Protein AF-A0A8S3UB29-F1 (afdb_monomer)

Structure (mmCIF, N/CA/C/O backbone):
data_AF-A0A8S3UB29-F1
#
_entry.id   AF-A0A8S3UB29-F1
#
loop_
_atom_site.group_PDB
_atom_site.id
_atom_site.type_symbol
_atom_site.label_atom_id
_atom_site.label_alt_id
_atom_site.label_comp_id
_atom_site.label_asym_id
_atom_site.label_entity_id
_atom_site.label_seq_id
_atom_site.pdbx_PDB_ins_code
_atom_site.Cartn_x
_atom_site.Cartn_y
_atom_site.Cartn_z
_atom_site.occupancy
_atom_site.B_iso_or_equiv
_atom_site.auth_seq_id
_atom_site.auth_comp_id
_atom_site.auth_asym_id
_atom_site.auth_atom_id
_atom_site.pdbx_PDB_model_num
ATOM 1 N N . MET A 1 1 ? -8.892 -34.074 -2.338 1.00 40.34 1 MET A N 1
ATOM 2 C CA . MET A 1 1 ? -7.436 -33.812 -2.359 1.00 40.34 1 MET A CA 1
ATOM 3 C C . MET A 1 1 ? -7.081 -33.307 -3.750 1.00 40.34 1 MET A C 1
ATOM 5 O O . MET A 1 1 ? -7.330 -34.033 -4.700 1.00 40.34 1 MET A O 1
ATOM 9 N N . CYS A 1 2 ? -6.589 -32.075 -3.897 1.00 44.00 2 CYS A N 1
ATOM 10 C CA . CYS A 1 2 ? -6.151 -31.553 -5.197 1.00 44.00 2 CYS A CA 1
ATOM 11 C C . CYS A 1 2 ? -4.638 -31.757 -5.325 1.00 44.00 2 CYS A C 1
ATOM 13 O O . CYS A 1 2 ? -3.865 -31.012 -4.729 1.00 44.00 2 CYS A O 1
ATOM 15 N N . TYR A 1 3 ? -4.221 -32.780 -6.072 1.00 46.31 3 TYR A N 1
ATOM 16 C CA . TYR A 1 3 ? -2.821 -33.000 -6.433 1.00 46.31 3 TYR A CA 1
ATOM 17 C C . TYR A 1 3 ? -2.511 -32.205 -7.703 1.00 46.31 3 TYR A C 1
ATOM 19 O O . TYR A 1 3 ? -2.798 -32.642 -8.814 1.00 46.31 3 TYR A O 1
ATOM 27 N N . GLY A 1 4 ? -1.970 -30.999 -7.534 1.00 56.59 4 GLY A N 1
ATOM 28 C CA . GLY A 1 4 ? -1.446 -30.210 -8.645 1.00 56.59 4 GLY A CA 1
ATOM 29 C C . GLY A 1 4 ? -0.034 -30.671 -8.988 1.00 56.59 4 GLY A C 1
ATOM 30 O O . GLY A 1 4 ? 0.908 -30.350 -8.267 1.00 56.59 4 GLY A O 1
ATOM 31 N N . PHE A 1 5 ? 0.124 -31.416 -10.080 1.00 54.56 5 PHE A N 1
ATOM 32 C CA . PHE A 1 5 ? 1.438 -31.697 -10.650 1.00 54.56 5 PHE A CA 1
ATOM 33 C C . PHE A 1 5 ? 1.965 -30.428 -11.326 1.00 54.56 5 PHE A C 1
ATOM 35 O O . PHE A 1 5 ? 1.414 -29.972 -12.326 1.00 54.56 5 PHE A O 1
ATOM 42 N N . ILE A 1 6 ? 3.030 -29.841 -10.778 1.00 56.56 6 ILE A N 1
ATOM 43 C CA . ILE A 1 6 ? 3.762 -28.753 -11.433 1.00 56.56 6 ILE A CA 1
ATOM 44 C C . ILE A 1 6 ? 4.696 -29.396 -12.462 1.00 56.56 6 ILE A C 1
ATOM 46 O O . ILE A 1 6 ? 5.837 -29.735 -12.159 1.00 56.56 6 ILE A O 1
ATOM 50 N N . THR A 1 7 ? 4.214 -29.601 -13.685 1.00 53.09 7 THR A N 1
ATOM 51 C CA . THR A 1 7 ? 5.073 -29.950 -14.824 1.00 53.09 7 THR A CA 1
ATOM 52 C C . THR A 1 7 ? 5.854 -28.712 -15.255 1.00 53.09 7 THR A C 1
ATOM 54 O O . THR A 1 7 ? 5.364 -27.883 -16.020 1.00 53.09 7 THR A O 1
ATOM 57 N N . TYR A 1 8 ? 7.071 -28.566 -14.732 1.00 53.78 8 TYR A N 1
ATOM 58 C CA . TYR A 1 8 ? 8.034 -27.569 -15.189 1.00 53.78 8 TYR A CA 1
ATOM 59 C C . TYR A 1 8 ? 8.729 -28.097 -16.450 1.00 53.78 8 TYR A C 1
ATOM 61 O O . TYR A 1 8 ? 9.576 -28.982 -16.365 1.00 53.78 8 TYR A O 1
ATOM 69 N N . TYR A 1 9 ? 8.361 -27.579 -17.624 1.00 57.22 9 TYR A N 1
ATOM 70 C CA . TYR A 1 9 ? 9.152 -27.748 -18.845 1.00 57.22 9 TYR A CA 1
ATOM 71 C C . TYR A 1 9 ? 10.290 -26.716 -18.821 1.00 57.22 9 TYR A C 1
ATOM 73 O O . TYR A 1 9 ? 10.005 -25.520 -18.933 1.00 57.22 9 TYR A O 1
ATOM 81 N N . PRO A 1 10 ? 11.571 -27.111 -18.689 1.00 50.31 10 PRO A N 1
ATOM 82 C CA . PRO A 1 10 ? 12.663 -26.164 -18.810 1.00 50.31 10 PRO A CA 1
ATOM 83 C C . PRO A 1 10 ? 12.868 -25.887 -20.301 1.00 50.31 10 PRO A C 1
ATOM 85 O O . PRO A 1 10 ? 13.611 -26.589 -20.984 1.00 50.31 10 PRO A O 1
ATOM 88 N N . ALA A 1 11 ? 12.189 -24.873 -20.836 1.00 51.19 11 ALA A N 1
ATOM 89 C CA . ALA A 1 11 ? 12.585 -24.319 -22.123 1.00 51.19 11 ALA A CA 1
ATOM 90 C C . ALA A 1 11 ? 13.989 -23.722 -21.942 1.00 51.19 11 ALA A C 1
ATOM 92 O O . ALA A 1 11 ? 14.191 -22.809 -21.140 1.00 51.19 11 ALA A O 1
ATOM 93 N N . GLN A 1 12 ? 14.960 -24.307 -22.639 1.00 49.69 12 GLN A N 1
ATOM 94 C CA . GLN A 1 12 ? 16.407 -24.131 -22.506 1.00 49.69 12 GLN A CA 1
ATOM 95 C C . GLN A 1 12 ? 16.922 -22.731 -22.913 1.00 49.69 12 GLN A C 1
ATOM 97 O O . GLN A 1 12 ? 17.867 -22.631 -23.680 1.00 49.69 12 GLN A O 1
ATOM 102 N N . ASN A 1 13 ? 16.310 -21.640 -22.435 1.00 51.22 13 ASN A N 1
ATOM 103 C CA . ASN A 1 13 ? 16.739 -20.259 -22.707 1.00 51.22 13 ASN A CA 1
ATOM 104 C C . ASN A 1 13 ? 16.247 -19.232 -21.662 1.00 51.22 13 ASN A C 1
ATOM 106 O O . ASN A 1 13 ? 16.065 -18.054 -21.966 1.00 51.22 13 ASN A O 1
ATOM 110 N N . ILE A 1 14 ? 16.015 -19.640 -20.410 1.00 52.62 14 ILE A N 1
ATOM 111 C CA . ILE A 1 14 ? 15.678 -18.687 -19.340 1.00 52.62 14 ILE A CA 1
ATOM 112 C C . ILE A 1 14 ? 16.976 -18.231 -18.662 1.00 52.62 14 ILE A C 1
ATOM 114 O O . ILE A 1 14 ? 17.535 -18.932 -17.827 1.00 52.62 14 ILE A O 1
ATOM 118 N N . ALA A 1 15 ? 17.441 -17.026 -18.997 1.00 55.50 15 ALA A N 1
ATOM 119 C CA . ALA A 1 15 ? 18.659 -16.419 -18.444 1.00 55.50 15 ALA A CA 1
ATOM 120 C C . ALA A 1 15 ? 18.576 -16.050 -16.944 1.00 55.50 15 ALA A C 1
ATOM 122 O O . ALA A 1 15 ? 19.527 -15.502 -16.388 1.00 55.50 15 ALA A O 1
ATOM 123 N N . LEU A 1 16 ? 17.439 -16.289 -16.279 1.00 56.50 16 LEU A N 1
ATOM 124 C CA . LEU A 1 16 ? 17.184 -15.838 -14.912 1.00 56.50 16 LEU A CA 1
ATOM 125 C C . LEU A 1 16 ? 16.562 -16.958 -14.068 1.00 56.50 16 LEU A C 1
ATOM 127 O O . LEU A 1 16 ? 15.450 -17.398 -14.355 1.00 56.50 16 LEU A O 1
ATOM 131 N N . PRO A 1 17 ? 17.233 -17.399 -12.995 1.00 56.69 17 PRO A N 1
ATOM 132 C CA . PRO A 1 17 ? 16.897 -18.67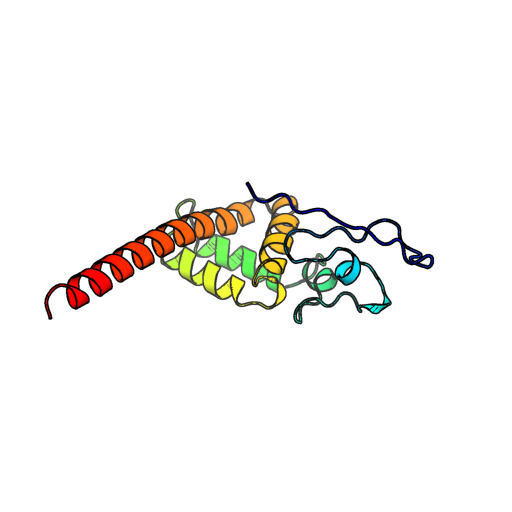1 -12.372 1.00 56.69 17 PRO A CA 1
ATOM 133 C C . PRO A 1 17 ? 15.602 -18.673 -11.533 1.00 56.69 17 PRO A C 1
ATOM 135 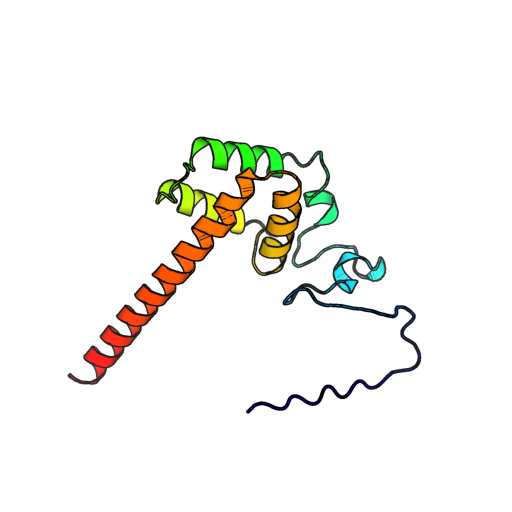O O . PRO A 1 17 ? 15.097 -19.752 -11.244 1.00 56.69 17 PRO A O 1
ATOM 138 N N . TYR A 1 18 ? 15.001 -17.525 -11.165 1.00 58.19 18 TYR A N 1
ATOM 139 C CA . TYR A 1 18 ? 13.823 -17.527 -10.270 1.00 58.19 18 TYR A CA 1
ATOM 140 C C . TYR A 1 18 ? 12.846 -16.347 -10.490 1.00 58.19 18 TYR A C 1
ATOM 142 O O . TYR A 1 18 ? 12.953 -15.298 -9.843 1.00 58.19 18 TYR A O 1
ATOM 150 N N . CYS A 1 19 ? 11.825 -16.530 -11.336 1.00 69.19 19 CYS A N 1
ATOM 151 C CA . CYS A 1 19 ? 10.616 -15.694 -11.319 1.00 69.19 19 CYS A CA 1
ATOM 152 C C . CYS A 1 19 ? 9.659 -16.177 -10.225 1.00 69.19 19 CYS A C 1
ATOM 154 O O . CYS A 1 19 ? 8.680 -16.862 -10.499 1.00 69.19 19 CYS A O 1
ATOM 156 N N . THR A 1 20 ? 9.944 -15.838 -8.968 1.00 73.75 20 THR A N 1
ATOM 157 C CA . THR A 1 20 ? 9.012 -16.136 -7.874 1.00 73.75 20 THR A CA 1
ATOM 158 C C . THR A 1 20 ? 7.844 -15.153 -7.863 1.00 73.75 20 THR A C 1
ATOM 160 O O . THR A 1 20 ? 7.978 -13.987 -8.250 1.00 73.75 20 THR A O 1
ATOM 163 N N . THR A 1 21 ? 6.685 -15.608 -7.404 1.00 75.00 21 THR A N 1
ATOM 164 C CA . THR A 1 21 ? 5.480 -14.790 -7.255 1.00 75.00 21 THR A CA 1
ATOM 165 C C . THR A 1 21 ? 5.212 -14.531 -5.775 1.00 75.00 21 THR A C 1
ATOM 167 O O . THR A 1 21 ? 5.412 -15.396 -4.923 1.00 75.00 21 THR A O 1
ATOM 170 N N . TRP A 1 22 ? 4.807 -13.306 -5.443 1.00 73.81 22 TRP A N 1
ATOM 171 C CA . TRP A 1 22 ? 4.207 -12.997 -4.149 1.00 73.81 22 TRP A CA 1
ATOM 172 C C . TRP A 1 22 ? 2.725 -12.757 -4.399 1.00 73.81 22 TRP A C 1
ATOM 174 O O . TRP A 1 22 ? 2.364 -11.734 -4.978 1.00 73.81 22 TRP A O 1
ATOM 184 N N . LYS A 1 23 ? 1.883 -13.736 -4.044 1.00 81.62 23 LYS A N 1
ATOM 185 C CA . LYS A 1 23 ? 0.506 -13.824 -4.553 1.00 81.62 23 LYS A CA 1
ATOM 186 C C . LYS A 1 23 ? 0.489 -13.706 -6.088 1.00 81.62 23 LYS A C 1
ATOM 188 O O . LYS A 1 23 ? 1.222 -14.440 -6.743 1.00 81.62 23 LYS A O 1
ATOM 193 N N . THR A 1 24 ? -0.282 -12.781 -6.658 1.00 80.50 24 THR A N 1
ATOM 194 C CA . THR A 1 24 ? -0.308 -12.505 -8.104 1.00 80.50 24 THR A CA 1
ATOM 195 C C . THR A 1 24 ? 0.823 -11.577 -8.579 1.00 80.50 24 THR A C 1
ATOM 197 O O . THR A 1 24 ? 1.031 -11.417 -9.780 1.00 80.50 24 THR A O 1
ATOM 200 N N . VAL A 1 25 ? 1.620 -11.002 -7.667 1.00 78.88 25 VAL A N 1
ATOM 201 C CA . VAL A 1 25 ? 2.701 -10.063 -8.006 1.00 78.88 25 VAL A CA 1
ATOM 202 C C . VAL A 1 25 ? 3.987 -10.811 -8.363 1.00 78.88 25 VAL A C 1
ATOM 204 O O . VAL A 1 25 ? 4.757 -11.259 -7.504 1.00 78.88 25 VAL A O 1
ATOM 207 N N . GLU A 1 26 ? 4.269 -10.904 -9.657 1.00 79.12 26 GLU A N 1
ATOM 208 C CA . GLU A 1 26 ? 5.488 -11.521 -10.181 1.00 79.12 26 GLU A CA 1
ATOM 209 C C . GLU A 1 26 ? 6.744 -10.697 -9.843 1.00 79.12 26 GLU A C 1
ATOM 211 O O . GLU A 1 26 ? 6.818 -9.481 -10.039 1.00 79.12 26 GLU A O 1
ATOM 216 N N . LYS A 1 27 ? 7.799 -11.360 -9.352 1.00 75.06 27 LYS A N 1
ATOM 217 C CA . LYS A 1 27 ? 9.111 -10.728 -9.129 1.00 75.06 27 LYS A CA 1
ATOM 218 C C . LYS A 1 27 ? 9.728 -10.235 -10.438 1.00 75.06 27 LYS A C 1
ATOM 220 O O . LYS A 1 27 ? 10.368 -9.191 -10.456 1.00 75.06 27 LYS A O 1
ATOM 225 N N . CYS A 1 28 ? 9.503 -10.936 -11.539 1.00 75.69 28 CYS A N 1
ATOM 226 C CA . CYS A 1 28 ? 10.091 -10.576 -12.822 1.00 75.69 28 CYS A CA 1
ATOM 227 C C . CYS A 1 28 ? 9.545 -9.252 -13.366 1.00 75.69 28 CYS A C 1
ATOM 229 O O . CYS A 1 28 ? 10.345 -8.375 -13.679 1.00 75.69 28 CYS A O 1
ATOM 231 N N . LYS A 1 29 ? 8.228 -9.019 -13.288 1.00 74.00 29 LYS A N 1
ATOM 232 C CA . LYS A 1 29 ? 7.613 -7.712 -13.593 1.00 74.00 29 LYS A CA 1
ATOM 233 C C . LYS A 1 29 ? 8.166 -6.558 -12.739 1.00 74.00 29 LYS A C 1
ATOM 235 O O . LYS A 1 29 ? 8.259 -5.429 -13.204 1.00 74.00 29 LYS A O 1
ATOM 240 N N . ARG A 1 30 ? 8.600 -6.832 -11.501 1.00 72.94 30 ARG A N 1
ATOM 241 C CA . ARG A 1 30 ? 9.180 -5.820 -10.592 1.00 72.94 30 ARG A CA 1
ATOM 242 C C . ARG A 1 30 ? 10.618 -5.420 -10.924 1.00 72.94 30 ARG A C 1
ATOM 244 O O . ARG A 1 30 ? 10.991 -4.266 -10.696 1.00 72.94 30 ARG A O 1
ATOM 251 N N . TYR A 1 31 ? 11.443 -6.372 -11.354 1.00 71.56 31 TYR A N 1
ATOM 252 C CA . TYR A 1 31 ? 12.901 -6.205 -11.382 1.00 71.56 31 TYR A CA 1
ATOM 253 C C . TYR A 1 31 ? 13.524 -6.280 -12.772 1.00 71.56 31 TYR A C 1
ATOM 255 O O . TYR A 1 31 ? 14.620 -5.752 -12.945 1.00 71.56 31 TYR A O 1
ATOM 263 N N . MET A 1 32 ? 12.864 -6.902 -13.748 1.00 67.38 32 MET A N 1
ATOM 264 C CA . MET A 1 32 ? 13.418 -7.005 -15.093 1.00 67.38 32 MET A CA 1
ATOM 265 C C . MET A 1 32 ? 13.227 -5.688 -15.868 1.00 67.38 32 MET A C 1
ATOM 267 O O . MET A 1 32 ? 12.106 -5.171 -15.913 1.00 67.38 32 MET A O 1
ATOM 271 N N . PRO A 1 33 ? 14.286 -5.165 -16.516 1.00 65.06 33 PRO A N 1
ATOM 272 C CA . PRO A 1 33 ? 14.229 -3.916 -17.276 1.00 65.06 33 PRO A CA 1
ATOM 273 C C . PRO A 1 33 ? 13.188 -3.936 -18.399 1.00 65.06 33 PRO A C 1
ATOM 275 O O . PRO A 1 33 ? 12.531 -2.924 -18.626 1.00 65.06 33 PRO A O 1
ATOM 278 N N . GLN A 1 34 ? 12.979 -5.089 -19.053 1.00 67.12 34 GLN A N 1
ATOM 279 C CA . GLN A 1 34 ? 12.043 -5.198 -20.179 1.00 67.12 34 GLN A CA 1
ATOM 280 C C . GLN A 1 34 ? 10.569 -4.966 -19.807 1.00 67.12 34 GLN A C 1
ATOM 282 O O . GLN A 1 34 ? 9.767 -4.671 -20.684 1.00 67.12 34 GLN A O 1
ATOM 287 N N . PHE A 1 35 ? 10.204 -5.076 -18.524 1.00 65.88 35 PHE A N 1
ATOM 288 C CA . PHE A 1 35 ? 8.840 -4.811 -18.046 1.00 65.88 35 PHE A CA 1
ATOM 289 C C . PHE A 1 35 ? 8.681 -3.397 -17.467 1.00 65.88 35 PHE A C 1
ATOM 291 O O . PHE A 1 35 ? 7.643 -3.072 -16.897 1.00 65.88 35 PHE A O 1
ATOM 298 N N . GLY A 1 36 ? 9.713 -2.550 -17.570 1.00 65.44 36 GLY A N 1
ATOM 299 C CA . GLY A 1 36 ? 9.650 -1.129 -17.212 1.00 65.44 36 GLY A CA 1
ATOM 300 C C . GLY A 1 36 ? 9.422 -0.828 -15.726 1.00 65.44 36 GLY A C 1
ATOM 301 O O . GLY A 1 36 ? 9.327 0.335 -15.353 1.00 65.44 36 GLY A O 1
ATOM 302 N N . GLY A 1 37 ? 9.331 -1.845 -14.860 1.00 73.00 37 GLY A N 1
ATOM 303 C CA . GLY A 1 37 ? 9.054 -1.671 -13.433 1.00 73.00 37 GLY A CA 1
ATOM 304 C C . GLY A 1 37 ? 7.672 -1.082 -13.124 1.00 73.00 37 GLY A C 1
ATOM 305 O O . GLY A 1 37 ? 7.469 -0.622 -12.001 1.00 73.00 37 GLY A O 1
ATOM 306 N N . ILE A 1 38 ? 6.746 -1.098 -14.088 1.00 80.75 38 ILE A N 1
ATOM 307 C CA . ILE A 1 38 ? 5.357 -0.655 -13.931 1.00 80.75 38 ILE A CA 1
ATOM 308 C C . ILE A 1 38 ? 4.486 -1.890 -13.713 1.00 80.75 38 ILE A C 1
ATOM 310 O O . ILE A 1 38 ? 4.581 -2.862 -14.462 1.00 80.75 38 ILE A O 1
ATOM 314 N N . ILE A 1 39 ? 3.644 -1.866 -12.683 1.00 80.50 39 ILE A N 1
ATOM 315 C CA . ILE A 1 39 ? 2.726 -2.966 -12.363 1.00 80.50 39 ILE A CA 1
ATOM 316 C C . ILE A 1 39 ? 1.346 -2.371 -12.152 1.00 80.50 39 ILE A C 1
ATOM 318 O O . ILE A 1 39 ? 1.186 -1.517 -11.289 1.00 80.50 39 ILE A O 1
ATOM 322 N N . ASP A 1 40 ? 0.371 -2.800 -12.951 1.00 78.06 40 ASP A N 1
ATOM 323 C CA . ASP A 1 40 ? -1.022 -2.337 -12.877 1.00 78.06 40 ASP A CA 1
ATOM 324 C C . ASP A 1 40 ? -1.167 -0.799 -12.876 1.00 78.06 40 ASP A C 1
ATOM 326 O O . ASP A 1 40 ? -2.006 -0.246 -12.171 1.00 78.06 40 ASP A O 1
ATOM 330 N N . GLY A 1 41 ? -0.321 -0.106 -13.652 1.00 81.38 41 GLY A N 1
ATOM 331 C CA . GLY A 1 41 ? -0.253 1.364 -13.730 1.00 81.38 41 GLY A CA 1
ATOM 332 C C . GLY A 1 41 ? 0.715 2.009 -12.732 1.00 81.38 41 GLY A C 1
ATOM 333 O O . GLY A 1 41 ? 1.281 3.060 -13.006 1.00 81.38 41 GLY A O 1
ATOM 334 N N . CYS A 1 42 ? 1.041 1.320 -11.640 1.00 85.50 42 CYS A N 1
ATOM 335 C CA . CYS A 1 42 ? 1.905 1.842 -10.592 1.00 85.50 42 CYS A CA 1
ATOM 336 C C . CYS A 1 42 ? 3.405 1.729 -10.919 1.00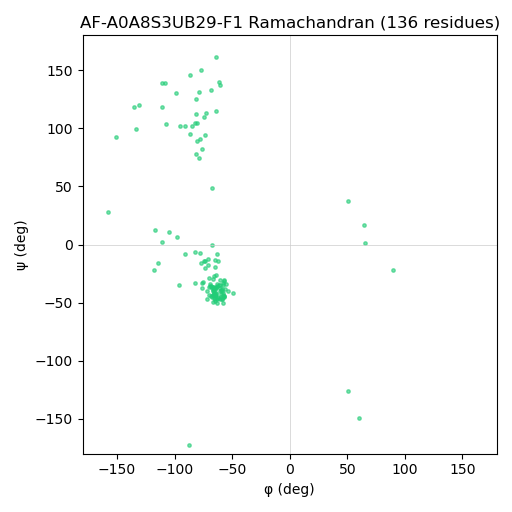 85.50 42 CYS A C 1
ATOM 338 O O . CYS A 1 42 ? 3.955 0.631 -11.079 1.00 85.50 42 CYS A O 1
ATOM 340 N N . LYS A 1 43 ? 4.115 2.863 -10.866 1.00 87.12 43 LYS A N 1
ATOM 341 C CA . LYS A 1 43 ? 5.587 2.925 -10.793 1.00 87.12 43 LYS A CA 1
ATOM 342 C C . LYS A 1 43 ? 6.066 2.646 -9.366 1.00 87.12 43 LYS A C 1
ATOM 344 O O . LYS A 1 43 ? 6.463 3.542 -8.627 1.00 87.12 43 LYS A O 1
ATOM 349 N N . TRP A 1 44 ? 6.017 1.382 -8.949 1.00 83.25 44 TRP A N 1
ATOM 350 C CA . TRP A 1 44 ? 6.165 1.007 -7.534 1.00 83.25 44 TRP A CA 1
ATOM 351 C C .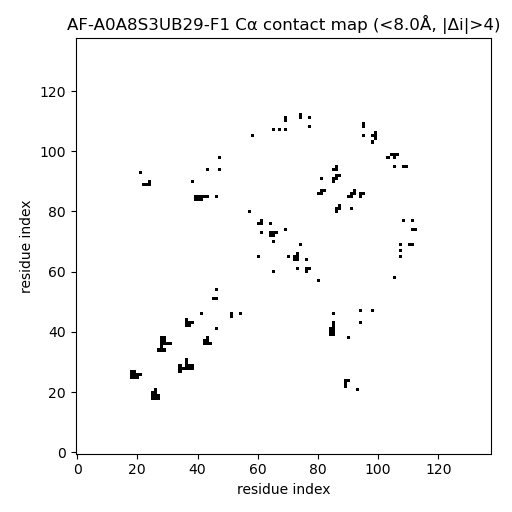 TRP A 1 44 ? 7.510 1.411 -6.897 1.00 83.25 44 TRP A C 1
ATOM 353 O O . TRP A 1 44 ? 7.566 1.683 -5.698 1.00 83.25 44 TRP A O 1
ATOM 363 N N . LYS A 1 45 ? 8.602 1.470 -7.673 1.00 83.50 45 LYS A N 1
ATOM 364 C CA . LYS A 1 45 ? 9.910 1.929 -7.169 1.00 83.50 45 LYS A CA 1
ATOM 365 C C . LYS A 1 45 ? 9.898 3.420 -6.840 1.00 83.50 45 LYS A C 1
ATOM 367 O O . LYS A 1 45 ? 10.374 3.796 -5.773 1.00 83.50 45 LYS A O 1
ATOM 372 N N . ASP A 1 46 ? 9.312 4.227 -7.718 1.00 84.69 46 ASP A N 1
ATOM 373 C CA . ASP A 1 46 ? 9.160 5.672 -7.526 1.00 84.69 46 ASP A CA 1
ATOM 374 C C . ASP A 1 46 ? 8.181 5.945 -6.384 1.00 84.69 46 ASP A C 1
ATOM 376 O O . ASP A 1 46 ? 8.414 6.819 -5.550 1.00 84.69 46 ASP A O 1
ATOM 380 N N . PHE A 1 47 ? 7.134 5.121 -6.277 1.00 84.88 47 PHE A N 1
ATOM 381 C CA . PHE A 1 47 ? 6.201 5.170 -5.162 1.00 84.88 47 PHE A CA 1
ATOM 382 C C . PHE A 1 47 ? 6.897 4.950 -3.815 1.00 84.88 47 PHE A C 1
ATOM 384 O O . PHE A 1 47 ? 6.680 5.728 -2.899 1.00 84.88 47 PHE A O 1
ATOM 391 N N . LEU A 1 48 ? 7.769 3.941 -3.688 1.00 82.44 48 LEU A N 1
ATOM 392 C CA . LEU A 1 48 ? 8.530 3.681 -2.452 1.00 82.44 48 LEU A CA 1
ATOM 393 C C . LEU A 1 48 ? 9.736 4.605 -2.248 1.00 82.44 48 LEU A C 1
ATOM 395 O O . LEU A 1 48 ? 10.387 4.522 -1.198 1.00 82.44 48 LEU A O 1
ATOM 399 N N . SER A 1 49 ? 10.077 5.435 -3.233 1.00 82.12 49 SER A N 1
ATOM 400 C CA . SER A 1 49 ? 11.197 6.358 -3.105 1.00 82.12 49 SER A CA 1
ATOM 401 C C . SER A 1 49 ? 10.932 7.328 -1.948 1.00 82.12 49 SER A C 1
ATOM 403 O O . SER A 1 49 ? 9.805 7.758 -1.704 1.00 82.12 49 SER A O 1
ATOM 405 N N . GLY A 1 50 ? 11.972 7.636 -1.169 1.00 63.22 50 GLY A N 1
ATOM 406 C CA . GLY A 1 50 ? 11.833 8.371 0.093 1.00 63.22 50 GLY A CA 1
ATOM 407 C C . GLY A 1 50 ? 11.293 9.800 -0.025 1.00 63.22 50 GLY A C 1
ATOM 408 O O . GLY A 1 50 ? 11.013 10.387 1.012 1.00 63.22 50 GLY A O 1
ATOM 409 N N . GLY A 1 51 ? 11.148 10.331 -1.244 1.00 67.56 51 GLY A N 1
ATOM 410 C CA . GLY A 1 51 ? 10.631 11.671 -1.529 1.00 67.56 51 GLY A CA 1
ATOM 411 C C . GLY A 1 51 ? 9.198 11.699 -2.063 1.00 67.56 51 GLY A C 1
ATOM 412 O O . GLY A 1 51 ? 8.773 12.737 -2.553 1.00 67.56 51 GLY A O 1
ATOM 413 N N . ASN A 1 52 ? 8.458 10.587 -2.023 1.00 80.38 52 ASN A N 1
ATOM 414 C CA . ASN A 1 52 ? 7.081 10.596 -2.502 1.00 80.38 52 ASN A CA 1
ATOM 415 C C . ASN A 1 52 ? 6.147 11.314 -1.507 1.00 80.38 52 ASN A C 1
ATOM 417 O O . ASN A 1 52 ? 5.843 10.790 -0.431 1.00 80.38 52 ASN A O 1
ATOM 421 N N . GLU A 1 53 ? 5.667 12.496 -1.899 1.00 84.38 53 GLU A N 1
ATOM 422 C CA . GLU A 1 53 ? 4.745 13.334 -1.119 1.00 84.38 53 GLU A CA 1
ATOM 423 C C . GLU A 1 53 ? 3.445 12.604 -0.752 1.00 84.38 53 GLU A C 1
ATOM 425 O O . GLU A 1 53 ? 2.910 12.810 0.338 1.00 84.38 53 GLU A O 1
ATOM 430 N N . TYR A 1 54 ? 2.979 11.677 -1.597 1.00 84.81 54 TYR A N 1
ATOM 431 C CA . TYR A 1 54 ? 1.772 10.890 -1.343 1.00 84.81 54 TYR A CA 1
ATOM 432 C C . TYR A 1 54 ? 1.911 9.988 -0.113 1.00 84.81 54 TYR A C 1
ATOM 434 O O . TYR A 1 54 ? 0.960 9.835 0.651 1.00 84.81 54 TYR A O 1
ATOM 442 N N . ILE A 1 55 ? 3.099 9.414 0.124 1.00 83.38 55 ILE A N 1
ATOM 443 C CA . ILE A 1 55 ? 3.343 8.636 1.347 1.00 83.38 55 ILE A CA 1
ATOM 444 C C . ILE A 1 55 ? 3.260 9.558 2.562 1.00 83.38 55 ILE A C 1
ATOM 446 O O . ILE A 1 55 ? 2.628 9.195 3.548 1.00 83.38 55 ILE A O 1
ATOM 450 N N . GLY A 1 56 ? 3.854 10.752 2.495 1.00 83.50 56 GLY A N 1
ATOM 451 C CA . GLY A 1 56 ? 3.763 11.736 3.575 1.00 83.50 56 GLY A CA 1
ATOM 452 C C . GLY A 1 56 ? 2.313 12.109 3.892 1.00 83.50 56 GLY A C 1
ATOM 453 O O . GLY A 1 56 ? 1.891 12.002 5.042 1.00 83.50 56 GLY A O 1
ATOM 454 N N . PHE A 1 57 ? 1.536 12.455 2.864 1.00 85.62 57 PHE A N 1
ATOM 455 C CA . PHE A 1 57 ? 0.116 12.785 2.990 1.00 85.62 57 PHE A CA 1
ATOM 456 C C . PHE A 1 57 ? -0.700 11.636 3.594 1.00 85.62 57 PHE A C 1
ATOM 458 O O . PHE A 1 57 ? -1.449 11.837 4.545 1.00 85.62 57 PHE A O 1
ATOM 465 N N . MET A 1 58 ? -0.495 10.412 3.106 1.00 85.75 58 MET A N 1
ATOM 466 C CA . MET A 1 58 ? -1.145 9.213 3.635 1.00 85.75 58 MET A CA 1
ATOM 467 C C . MET A 1 58 ? -0.866 9.013 5.125 1.00 85.75 58 MET A C 1
ATOM 469 O O . MET A 1 58 ? -1.778 8.701 5.883 1.00 85.75 58 MET A O 1
ATOM 473 N N . MET A 1 59 ? 0.385 9.190 5.555 1.00 83.25 59 MET A N 1
ATOM 474 C CA . MET A 1 59 ? 0.752 9.037 6.964 1.00 83.25 59 MET A CA 1
ATOM 475 C C . MET A 1 59 ? 0.080 10.085 7.847 1.00 83.25 59 MET A C 1
ATOM 477 O O . MET A 1 59 ? -0.341 9.760 8.955 1.00 83.25 59 MET A O 1
ATOM 481 N N . ILE A 1 60 ? -0.034 11.318 7.354 1.00 85.06 60 ILE A N 1
ATOM 482 C CA . ILE A 1 60 ? -0.716 12.410 8.049 1.00 85.06 60 ILE A CA 1
ATOM 483 C C . ILE A 1 60 ? -2.217 12.116 8.160 1.00 85.06 60 ILE A C 1
ATOM 485 O O . ILE A 1 60 ? -2.757 12.168 9.259 1.00 85.06 60 ILE A O 1
ATOM 489 N N . GLU A 1 61 ? -2.874 11.743 7.061 1.00 85.00 61 GLU A N 1
ATOM 490 C CA . GLU A 1 61 ? -4.302 11.386 7.042 1.00 85.00 61 GLU A CA 1
ATOM 491 C C . GLU A 1 61 ? -4.620 10.242 8.008 1.00 85.00 61 GLU A C 1
ATOM 493 O O . GLU A 1 61 ? -5.580 10.315 8.774 1.00 85.00 61 GLU A O 1
ATOM 498 N N . LEU A 1 62 ? -3.784 9.199 8.020 1.00 83.19 62 LEU A N 1
ATOM 499 C CA . LEU A 1 62 ? -3.939 8.089 8.956 1.00 83.19 62 LEU A CA 1
ATOM 500 C C . LEU A 1 62 ? -3.741 8.551 10.399 1.00 83.19 62 LEU A C 1
ATOM 502 O O . LEU A 1 62 ? -4.542 8.198 11.250 1.00 83.19 62 LEU A O 1
ATOM 506 N N . ALA A 1 63 ? -2.731 9.372 10.684 1.00 82.38 63 ALA A N 1
ATOM 507 C CA . ALA A 1 63 ? -2.503 9.874 12.037 1.00 82.38 63 ALA A CA 1
ATOM 508 C C . ALA A 1 63 ? -3.617 10.814 12.536 1.00 82.38 63 ALA A C 1
ATOM 510 O O . ALA A 1 63 ? -3.853 10.883 13.737 1.00 82.38 63 ALA A O 1
ATOM 511 N N . MET A 1 64 ? -4.290 11.543 11.639 1.00 83.81 64 MET A N 1
ATOM 512 C CA . MET A 1 64 ? -5.377 12.460 12.001 1.00 83.81 64 MET A CA 1
ATOM 513 C C . MET A 1 64 ? -6.725 11.760 12.192 1.00 83.81 64 MET A C 1
ATOM 515 O O . MET A 1 64 ? -7.543 12.224 12.983 1.00 83.81 64 MET A O 1
ATOM 519 N N . HIS A 1 65 ? -6.989 10.692 11.436 1.00 81.50 65 HIS A N 1
ATOM 520 C CA . HIS A 1 65 ? -8.317 10.072 11.372 1.00 81.50 65 HIS A CA 1
ATOM 521 C C . HIS A 1 65 ? -8.387 8.655 11.947 1.00 81.50 65 HIS A C 1
ATOM 523 O O . HIS A 1 65 ? -9.490 8.160 12.192 1.00 81.50 65 HIS A O 1
ATOM 529 N N . CYS A 1 66 ? -7.245 7.997 12.149 1.00 80.50 66 CYS A N 1
ATOM 530 C CA . CYS A 1 66 ? -7.177 6.651 12.696 1.00 80.50 66 CYS A CA 1
ATOM 531 C C . CYS A 1 66 ? -6.573 6.648 14.097 1.00 80.50 66 CYS A C 1
ATOM 533 O O . CYS A 1 66 ? -5.398 6.955 14.285 1.00 80.50 66 CYS A O 1
ATOM 535 N N . ASP A 1 67 ? -7.378 6.199 15.055 1.00 75.50 67 ASP A N 1
ATOM 536 C CA . ASP A 1 67 ? -6.914 5.812 16.381 1.00 75.50 67 ASP A CA 1
ATOM 537 C C . ASP A 1 67 ? -6.474 4.335 16.390 1.00 75.50 67 ASP A C 1
ATOM 539 O O . ASP A 1 67 ? -6.432 3.652 15.365 1.00 75.50 67 ASP A O 1
ATOM 543 N N . THR A 1 68 ? -6.169 3.803 17.575 1.00 71.38 68 THR A N 1
ATOM 544 C CA . THR A 1 68 ? -5.863 2.375 17.782 1.00 71.38 68 THR A CA 1
ATOM 545 C C . THR A 1 68 ? -7.042 1.442 17.494 1.00 71.38 68 THR A C 1
ATOM 547 O O . THR A 1 68 ? -6.846 0.233 17.387 1.00 71.38 68 THR A O 1
ATOM 550 N N . THR A 1 69 ? -8.257 1.983 17.370 1.00 72.06 69 THR A N 1
ATOM 551 C CA . THR A 1 69 ? -9.468 1.243 17.000 1.00 72.06 69 THR A CA 1
ATOM 552 C C . THR A 1 69 ? -9.919 1.660 15.607 1.00 72.06 69 THR A C 1
ATOM 554 O O . THR A 1 69 ? -9.872 2.842 15.256 1.00 72.06 69 THR A O 1
ATOM 557 N N . CYS A 1 70 ? -10.348 0.694 14.790 1.00 78.81 70 CYS A N 1
ATOM 558 C CA . CYS A 1 70 ? -10.744 0.974 13.418 1.00 78.81 70 CYS A CA 1
ATOM 559 C C . CYS A 1 70 ? -12.135 1.625 13.358 1.00 78.81 70 CYS A C 1
ATOM 561 O O . CYS A 1 70 ? -13.151 0.964 13.151 1.00 78.81 70 CYS A O 1
ATOM 563 N N . SER A 1 71 ? -12.189 2.940 13.572 1.00 83.38 71 SER A N 1
ATOM 564 C CA . SER A 1 71 ? -13.427 3.714 13.458 1.00 83.38 71 SER A CA 1
ATOM 565 C C . SER A 1 71 ? -13.971 3.698 12.019 1.00 83.38 71 SER A C 1
ATOM 567 O O . SER A 1 71 ? -13.244 3.427 11.056 1.00 83.38 71 SER A O 1
ATOM 569 N N . SER A 1 72 ? -15.257 4.018 11.845 1.00 83.12 72 SER A N 1
ATOM 570 C CA . SER A 1 72 ? -15.874 4.130 10.513 1.00 83.12 72 SER A CA 1
ATOM 571 C C . SER A 1 72 ? -15.175 5.179 9.638 1.00 83.12 72 SER A C 1
ATOM 573 O O . SER A 1 72 ? -14.944 4.933 8.457 1.00 83.12 72 SER A O 1
ATOM 575 N N . ASN A 1 73 ? -14.756 6.300 10.234 1.00 83.25 73 ASN A N 1
ATOM 576 C CA . ASN A 1 73 ? -14.010 7.361 9.556 1.00 83.25 73 ASN A CA 1
ATOM 577 C C . ASN A 1 73 ? -12.618 6.878 9.110 1.00 83.25 73 ASN A C 1
ATOM 579 O O . ASN A 1 73 ? -12.237 7.035 7.951 1.00 83.25 73 ASN A O 1
ATOM 583 N N . CYS A 1 74 ? -11.889 6.190 9.994 1.00 84.69 74 CYS A N 1
ATOM 584 C CA . CYS A 1 74 ? -10.610 5.580 9.640 1.00 84.69 74 CYS A CA 1
ATOM 585 C C . CYS A 1 74 ? -10.764 4.558 8.505 1.00 84.69 74 CYS A C 1
ATOM 587 O O . CYS A 1 74 ? -10.004 4.579 7.538 1.00 84.69 74 CYS A O 1
ATOM 589 N N . THR A 1 75 ? -11.783 3.698 8.587 1.00 84.38 75 THR A N 1
ATOM 590 C CA . THR A 1 75 ? -12.096 2.705 7.551 1.00 8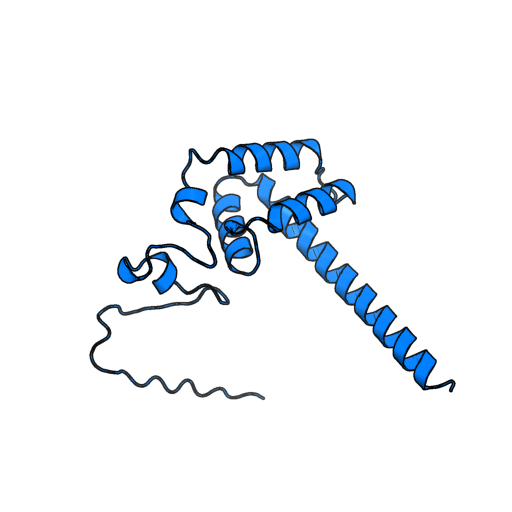4.38 75 THR A CA 1
ATOM 591 C C . THR A 1 75 ? -12.328 3.362 6.194 1.00 84.38 75 THR A C 1
ATOM 593 O O . THR A 1 75 ? -11.792 2.898 5.187 1.00 84.38 75 THR A O 1
ATOM 596 N N . GLU A 1 76 ? -13.101 4.448 6.153 1.00 86.38 76 GLU A N 1
ATOM 597 C CA . GLU A 1 76 ? -13.381 5.178 4.919 1.00 86.38 76 GLU A CA 1
ATOM 598 C C . GLU A 1 76 ? -12.107 5.774 4.314 1.00 86.38 76 GLU A C 1
ATOM 600 O O . GLU A 1 76 ? -11.831 5.577 3.129 1.00 86.38 76 GLU A O 1
ATOM 605 N N . LYS A 1 77 ? -11.273 6.425 5.131 1.00 87.00 77 LYS A N 1
ATOM 606 C CA . LYS A 1 77 ? -9.993 6.989 4.681 1.00 87.00 77 LYS A CA 1
ATOM 607 C C . LYS A 1 77 ? -9.043 5.915 4.171 1.00 87.00 77 LYS A C 1
ATOM 609 O O . LYS A 1 77 ? -8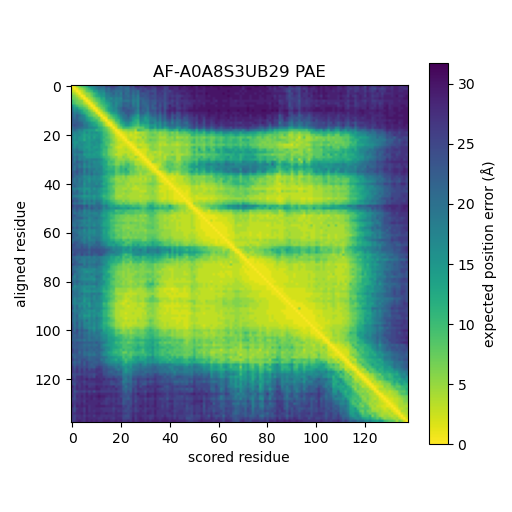.472 6.042 3.090 1.00 87.00 77 LYS A O 1
ATOM 614 N N . VAL A 1 78 ? -8.927 4.817 4.908 1.00 85.38 78 VAL A N 1
ATOM 615 C CA . VAL A 1 78 ? -8.129 3.648 4.535 1.00 85.38 78 VAL A CA 1
ATOM 616 C C . VAL A 1 78 ? -8.629 3.024 3.223 1.00 85.38 78 VAL A C 1
ATOM 618 O O . VAL A 1 78 ? -7.817 2.611 2.390 1.00 85.38 78 VAL A O 1
ATOM 621 N N . ARG A 1 79 ? -9.948 3.003 2.990 1.00 85.44 79 ARG A N 1
ATOM 622 C CA . ARG A 1 79 ? -10.543 2.564 1.721 1.00 85.44 79 ARG A CA 1
ATOM 623 C C . ARG A 1 79 ? -10.159 3.492 0.570 1.00 85.44 79 ARG A C 1
ATOM 625 O O . ARG A 1 79 ? -9.670 2.990 -0.437 1.00 85.44 79 ARG A O 1
ATOM 632 N N . ASN A 1 80 ? -10.293 4.804 0.748 1.00 87.25 80 ASN A N 1
ATOM 633 C CA . ASN A 1 80 ? -9.946 5.797 -0.274 1.00 87.25 80 ASN A CA 1
ATOM 634 C C . ASN A 1 80 ? -8.453 5.721 -0.639 1.00 87.25 80 ASN A C 1
ATOM 636 O O . ASN A 1 80 ? -8.087 5.747 -1.810 1.00 87.25 80 ASN A O 1
ATOM 640 N N . LEU A 1 81 ? -7.575 5.517 0.348 1.00 86.62 81 LEU A N 1
ATOM 641 C CA . LEU A 1 81 ? -6.141 5.325 0.107 1.00 86.62 81 LEU A CA 1
ATOM 642 C C . LEU A 1 81 ? -5.843 4.082 -0.749 1.00 86.62 81 LEU A C 1
ATOM 644 O O . LEU A 1 81 ? -4.918 4.110 -1.561 1.00 86.62 81 LEU A O 1
ATOM 648 N N . ARG A 1 82 ? -6.621 3.000 -0.602 1.00 85.38 82 ARG A N 1
ATOM 649 C CA . ARG A 1 82 ? -6.480 1.774 -1.410 1.00 85.38 82 ARG A CA 1
ATOM 650 C C . ARG A 1 82 ? -6.979 1.900 -2.845 1.00 85.38 82 ARG A C 1
ATOM 652 O O . ARG A 1 82 ? -6.668 1.023 -3.651 1.00 85.38 82 ARG A O 1
ATOM 659 N N . GLU A 1 83 ? -7.733 2.940 -3.178 1.00 87.69 83 GLU A N 1
ATOM 660 C CA . GLU A 1 83 ? -8.142 3.188 -4.564 1.00 87.69 83 GLU A CA 1
ATOM 661 C C . GLU A 1 83 ? -6.963 3.650 -5.428 1.00 87.69 83 GLU A C 1
ATOM 663 O O . GLU A 1 83 ? -6.998 3.504 -6.650 1.00 87.69 83 GLU A O 1
ATOM 668 N N . HIS A 1 84 ? -5.879 4.114 -4.800 1.00 87.75 84 HIS A N 1
ATOM 669 C CA . HIS A 1 84 ? -4.646 4.460 -5.489 1.00 87.75 84 HIS A CA 1
ATOM 670 C C . HIS A 1 84 ? -4.051 3.245 -6.218 1.00 87.75 84 HIS A C 1
ATOM 672 O O . HIS A 1 84 ? -3.940 2.152 -5.658 1.00 87.75 84 HIS A O 1
ATOM 678 N N . GLU A 1 85 ? -3.577 3.450 -7.448 1.00 88.12 85 GLU A N 1
ATOM 679 C CA . GLU A 1 85 ? -3.021 2.409 -8.329 1.00 88.12 85 GLU A CA 1
ATOM 680 C C . GLU A 1 85 ? -1.963 1.522 -7.647 1.00 88.12 85 GLU A C 1
ATOM 682 O O . GLU A 1 85 ? -1.991 0.300 -7.763 1.00 88.12 85 GLU A O 1
ATOM 687 N N . CYS A 1 86 ? -1.076 2.125 -6.854 1.00 87.94 86 CYS A N 1
ATOM 688 C CA . CYS A 1 86 ? -0.041 1.424 -6.091 1.00 87.94 86 CYS A CA 1
ATOM 689 C C . CYS A 1 86 ? -0.520 0.711 -4.817 1.00 87.94 86 CYS A C 1
ATOM 691 O O . CYS A 1 86 ? 0.221 -0.100 -4.266 1.00 87.94 86 CYS A O 1
ATOM 693 N N . LEU A 1 87 ? -1.715 1.026 -4.314 1.00 88.31 87 LEU A N 1
ATOM 694 C CA . LEU A 1 87 ? -2.265 0.481 -3.066 1.00 88.31 87 LEU A CA 1
ATOM 695 C C . LEU A 1 87 ? -3.458 -0.456 -3.283 1.00 88.31 87 LEU A C 1
ATOM 697 O O . LEU A 1 87 ? -4.004 -1.006 -2.322 1.00 88.31 87 LEU A O 1
ATOM 701 N N . ARG A 1 88 ? -3.820 -0.697 -4.541 1.00 87.94 88 ARG A N 1
ATOM 702 C CA . ARG A 1 88 ? -4.910 -1.583 -4.923 1.00 87.94 88 ARG A CA 1
ATOM 703 C C . ARG A 1 88 ? -4.450 -3.039 -5.034 1.00 87.94 88 ARG A C 1
ATOM 705 O O . ARG A 1 88 ? -3.340 -3.337 -5.475 1.00 87.94 88 ARG A O 1
ATOM 712 N N . GLY A 1 89 ? -5.342 -3.962 -4.675 1.00 85.44 89 GLY A N 1
ATOM 713 C CA . GLY A 1 89 ? -5.159 -5.400 -4.895 1.00 85.44 89 GLY A CA 1
ATOM 714 C C . GLY A 1 89 ? -3.930 -5.997 -4.198 1.00 85.44 89 GLY A C 1
ATOM 715 O O . GLY A 1 89 ? -3.510 -5.542 -3.132 1.00 85.44 89 GLY A O 1
ATOM 716 N N . ASP A 1 90 ? -3.355 -7.037 -4.805 1.00 84.38 90 ASP A N 1
ATOM 717 C CA . ASP A 1 90 ? -2.175 -7.717 -4.262 1.00 84.38 90 ASP A CA 1
ATOM 718 C C . ASP A 1 90 ? -0.911 -6.855 -4.351 1.00 84.38 90 ASP A C 1
ATOM 720 O O . ASP A 1 90 ? -0.040 -6.965 -3.490 1.00 84.38 90 ASP A O 1
ATOM 724 N N . LEU A 1 91 ? -0.804 -5.956 -5.337 1.00 85.56 91 LEU A N 1
ATOM 725 C CA . LEU A 1 91 ? 0.286 -4.983 -5.358 1.00 85.56 91 LEU A CA 1
ATOM 726 C C . LEU A 1 91 ? 0.230 -4.106 -4.106 1.00 85.56 91 LEU A C 1
ATOM 728 O O . LEU A 1 91 ? 1.231 -3.983 -3.407 1.00 85.56 91 LEU A O 1
ATOM 732 N N . GLY A 1 92 ? -0.947 -3.593 -3.756 1.00 87.12 92 GLY A N 1
ATOM 733 C CA . GLY A 1 92 ? -1.132 -2.794 -2.553 1.00 87.12 92 GLY A CA 1
ATOM 734 C C . GLY A 1 92 ? -0.742 -3.501 -1.266 1.00 87.12 92 GLY A C 1
ATOM 735 O O . GLY A 1 92 ? -0.034 -2.925 -0.441 1.00 87.12 92 GLY A O 1
ATOM 736 N N . ASP A 1 93 ? -1.109 -4.773 -1.110 1.00 86.44 93 ASP A N 1
ATOM 737 C CA . ASP A 1 93 ? -0.693 -5.544 0.064 1.00 86.44 93 ASP A CA 1
ATOM 738 C C . ASP A 1 93 ? 0.840 -5.704 0.130 1.00 86.44 93 ASP A C 1
ATOM 740 O O . ASP A 1 93 ? 1.426 -5.660 1.217 1.00 86.44 93 ASP A O 1
ATOM 744 N N . PHE A 1 94 ? 1.510 -5.853 -1.020 1.00 85.56 94 PHE A N 1
ATOM 745 C CA . PHE A 1 94 ? 2.972 -5.878 -1.091 1.00 85.56 94 PHE A CA 1
ATOM 746 C C . PHE A 1 94 ? 3.582 -4.524 -0.701 1.00 85.56 94 PHE A C 1
ATOM 748 O O . PHE A 1 94 ? 4.578 -4.478 0.029 1.00 85.56 94 PHE A O 1
ATOM 755 N N . MET A 1 95 ? 2.985 -3.423 -1.156 1.00 87.06 95 MET A N 1
ATOM 756 C CA . MET A 1 95 ? 3.446 -2.067 -0.855 1.00 87.06 95 MET A CA 1
ATOM 757 C C . MET A 1 95 ? 3.263 -1.733 0.623 1.00 87.06 95 MET A C 1
ATOM 759 O O . MET A 1 95 ? 4.215 -1.288 1.257 1.00 87.06 95 MET A O 1
ATOM 763 N N . ILE A 1 96 ? 2.107 -2.052 1.208 1.00 87.06 96 ILE A N 1
ATOM 764 C CA . ILE A 1 96 ? 1.848 -1.927 2.649 1.00 87.06 96 ILE A CA 1
ATOM 765 C C . ILE A 1 96 ? 2.870 -2.751 3.440 1.00 87.06 96 ILE A C 1
ATOM 767 O O . ILE A 1 96 ? 3.467 -2.239 4.382 1.00 87.06 96 ILE A O 1
ATOM 771 N N . PHE A 1 97 ? 3.156 -3.992 3.027 1.00 85.94 97 PHE A N 1
ATOM 772 C CA . PHE A 1 97 ? 4.186 -4.819 3.668 1.00 85.94 97 PHE A CA 1
ATOM 773 C C . PHE A 1 97 ? 5.582 -4.174 3.624 1.00 85.94 97 PHE A C 1
ATOM 775 O O . PHE A 1 97 ? 6.342 -4.251 4.593 1.00 85.94 97 PHE A O 1
ATOM 782 N N . LYS A 1 98 ? 5.942 -3.527 2.509 1.00 85.75 98 LYS A N 1
ATOM 783 C CA . LYS A 1 98 ? 7.212 -2.799 2.377 1.00 85.75 98 LYS A CA 1
ATOM 784 C C . LYS A 1 98 ? 7.243 -1.535 3.227 1.00 85.75 98 LYS A C 1
ATOM 786 O O . LYS A 1 98 ? 8.249 -1.290 3.889 1.00 85.75 98 LYS A O 1
ATOM 791 N N . LEU A 1 99 ? 6.161 -0.768 3.225 1.00 85.50 99 LEU A N 1
ATOM 792 C CA . LEU A 1 99 ? 6.053 0.475 3.972 1.00 85.50 99 LEU A CA 1
ATOM 793 C C . LEU A 1 99 ? 6.005 0.231 5.480 1.00 85.50 99 LEU A C 1
ATOM 795 O O . LEU A 1 99 ? 6.655 0.967 6.208 1.00 85.50 99 LEU A O 1
ATOM 799 N N . GLN A 1 100 ? 5.365 -0.844 5.945 1.00 84.69 100 GLN A N 1
ATOM 800 C CA . GLN A 1 100 ? 5.315 -1.214 7.363 1.00 84.69 100 GLN A CA 1
ATOM 801 C C . GLN A 1 100 ? 6.713 -1.413 7.971 1.00 84.69 100 GLN A C 1
ATOM 803 O O . GLN A 1 100 ? 6.934 -1.098 9.136 1.00 84.69 100 GLN A O 1
ATOM 808 N N . ARG A 1 101 ? 7.686 -1.900 7.185 1.00 80.69 101 ARG A N 1
ATOM 809 C CA . ARG A 1 101 ? 9.082 -2.015 7.645 1.00 80.69 101 ARG A CA 1
ATOM 810 C C . ARG A 1 101 ? 9.746 -0.663 7.902 1.00 80.69 101 ARG A C 1
ATOM 812 O O . ARG A 1 101 ? 10.690 -0.608 8.680 1.00 80.69 101 ARG A O 1
ATOM 819 N N . LYS A 1 102 ? 9.300 0.387 7.212 1.00 77.88 102 LYS A N 1
ATOM 820 C CA . LYS A 1 102 ? 9.841 1.747 7.319 1.00 77.88 102 LYS A CA 1
ATOM 821 C C . LYS A 1 102 ? 9.022 2.612 8.283 1.00 77.88 102 LYS A C 1
ATOM 823 O O . LYS A 1 102 ? 9.592 3.433 8.988 1.00 77.88 102 LYS A O 1
ATOM 828 N N . TYR A 1 103 ? 7.710 2.398 8.325 1.00 78.88 103 TYR A N 1
ATOM 829 C CA . TYR A 1 103 ? 6.748 3.143 9.124 1.00 78.88 103 TYR A CA 1
ATOM 830 C C . TYR A 1 103 ? 5.804 2.163 9.839 1.00 78.88 103 TYR A C 1
ATOM 832 O O . TYR A 1 103 ? 4.855 1.664 9.229 1.00 78.88 103 TYR A O 1
ATOM 840 N N . PRO A 1 104 ? 6.038 1.858 11.125 1.00 73.75 104 PRO A N 1
ATOM 841 C CA . PRO A 1 104 ? 5.257 0.853 11.841 1.00 73.75 104 PRO A CA 1
ATOM 842 C C . PRO A 1 104 ? 3.777 1.230 12.004 1.00 73.75 104 PRO A C 1
ATOM 844 O O . PRO A 1 104 ? 2.942 0.333 12.030 1.00 73.75 104 PRO A O 1
ATOM 847 N N . SER A 1 105 ? 3.430 2.523 12.015 1.00 69.81 105 SER A N 1
ATOM 848 C CA . SER A 1 105 ? 2.044 3.017 12.110 1.00 69.81 105 SER A CA 1
ATOM 849 C C . SER A 1 105 ? 1.141 2.612 10.936 1.00 69.81 105 SER A C 1
ATOM 851 O O . SER A 1 105 ? -0.079 2.657 11.052 1.00 69.81 105 SER A O 1
ATOM 853 N N . ILE A 1 106 ? 1.713 2.121 9.833 1.00 77.25 106 ILE A N 1
ATOM 854 C CA . ILE A 1 106 ? 0.964 1.558 8.698 1.00 77.25 106 ILE A CA 1
ATOM 855 C C . ILE A 1 106 ? 0.326 0.198 9.035 1.00 77.25 106 ILE A C 1
ATOM 857 O O . ILE A 1 106 ? -0.544 -0.269 8.297 1.00 77.25 106 ILE A O 1
ATOM 861 N N . SER A 1 107 ? 0.696 -0.444 10.153 1.00 75.88 107 SER A N 1
ATOM 862 C CA . SER A 1 107 ? 0.053 -1.692 10.594 1.00 75.88 107 SER A CA 1
ATOM 863 C C . SER A 1 107 ? -1.463 -1.547 10.744 1.00 75.88 107 SER A C 1
ATOM 865 O O . SER A 1 107 ? -2.190 -2.466 10.370 1.00 75.88 107 SER A O 1
ATOM 867 N N . LEU A 1 108 ? -1.933 -0.363 11.153 1.00 72.12 108 LEU A N 1
ATOM 868 C CA . LEU A 1 108 ? -3.353 -0.034 11.289 1.00 72.12 108 LEU A CA 1
ATOM 869 C C . LEU A 1 108 ? -4.130 -0.256 9.987 1.00 72.12 108 LEU A C 1
ATOM 871 O O . LEU A 1 108 ? -5.222 -0.811 10.021 1.00 72.12 108 LEU A O 1
ATOM 875 N N . ILE A 1 109 ? -3.543 0.061 8.824 1.00 73.94 109 ILE A N 1
ATOM 876 C CA . ILE A 1 109 ? -4.173 -0.178 7.512 1.00 73.94 109 ILE A CA 1
ATOM 877 C C . ILE A 1 109 ? -4.494 -1.665 7.331 1.00 73.94 109 ILE A C 1
ATOM 879 O O . ILE A 1 109 ? -5.545 -2.035 6.808 1.00 73.94 109 ILE A O 1
ATOM 883 N N . LYS A 1 110 ? -3.569 -2.537 7.738 1.00 74.81 110 LYS A N 1
ATOM 884 C CA . LYS A 1 110 ? -3.707 -3.985 7.578 1.00 74.81 110 LYS A CA 1
ATOM 885 C C . LYS A 1 110 ? -4.749 -4.555 8.536 1.00 74.81 110 LYS A C 1
ATOM 887 O O . LYS A 1 110 ? -5.520 -5.427 8.131 1.00 74.81 110 LYS A O 1
ATOM 892 N N . ASP A 1 111 ? -4.762 -4.062 9.767 1.00 74.56 111 ASP A N 1
ATOM 893 C CA . ASP A 1 111 ? -5.650 -4.542 10.823 1.00 74.56 111 ASP A CA 1
ATOM 894 C C . ASP A 1 111 ? -7.097 -4.100 10.550 1.00 74.56 111 ASP A C 1
ATOM 896 O O . ASP A 1 111 ? -7.986 -4.950 10.455 1.00 74.56 111 ASP A O 1
ATOM 900 N N . CYS A 1 112 ? -7.298 -2.823 10.206 1.00 74.06 112 CYS A N 1
ATOM 901 C CA . CYS A 1 112 ? -8.574 -2.265 9.749 1.00 74.06 112 CYS A CA 1
ATOM 902 C C . CYS A 1 112 ? -9.197 -3.017 8.566 1.00 74.06 112 CYS A C 1
ATOM 904 O O . CYS A 1 112 ? -10.411 -3.229 8.490 1.00 74.06 112 CYS A O 1
ATOM 906 N N . PHE A 1 113 ? -8.375 -3.440 7.604 1.00 69.69 113 PHE A N 1
ATOM 907 C CA . PHE A 1 113 ? -8.870 -4.187 6.448 1.00 69.69 113 PHE A CA 1
ATOM 908 C C . PHE A 1 113 ? -9.209 -5.640 6.772 1.00 69.69 113 PHE A C 1
ATOM 910 O O . PHE A 1 113 ? -10.111 -6.214 6.155 1.00 69.69 113 PHE A O 1
ATOM 917 N N . ARG A 1 114 ? -8.487 -6.264 7.708 1.00 66.56 114 ARG A N 1
ATOM 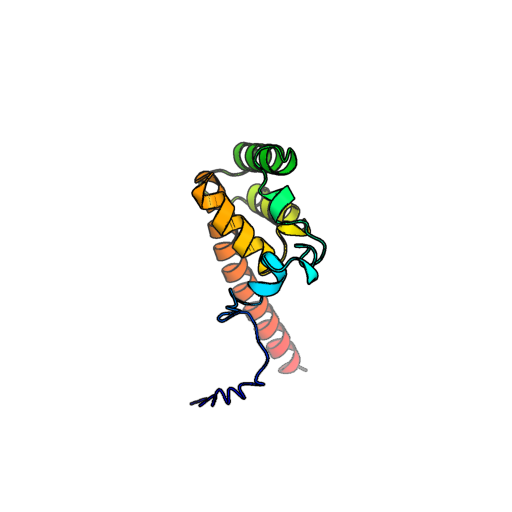918 C CA . ARG A 1 114 ? -8.773 -7.639 8.122 1.00 66.56 114 ARG A CA 1
ATOM 919 C C . ARG A 1 114 ? -10.128 -7.718 8.828 1.00 66.56 114 ARG A C 1
ATOM 921 O O . ARG A 1 114 ? -10.881 -8.650 8.545 1.00 66.56 114 ARG A O 1
ATOM 928 N N . GLU A 1 115 ? -10.451 -6.733 9.663 1.00 57.53 115 GLU A N 1
ATOM 929 C CA . GLU A 1 115 ? -11.764 -6.600 10.308 1.00 57.53 115 GLU A CA 1
ATOM 930 C C . GLU A 1 115 ? -12.875 -6.380 9.271 1.00 57.53 115 GLU A C 1
ATOM 932 O O . GLU A 1 115 ? -13.808 -7.179 9.195 1.00 57.53 115 GLU A O 1
ATOM 937 N N . ASN A 1 116 ? -12.700 -5.428 8.347 1.00 56.59 116 ASN A N 1
ATOM 938 C CA . ASN A 1 116 ? -13.680 -5.178 7.283 1.00 56.59 116 ASN A CA 1
ATOM 939 C C . ASN A 1 116 ? -13.926 -6.377 6.361 1.00 56.59 116 ASN A C 1
ATOM 941 O O . ASN A 1 116 ? -15.044 -6.575 5.883 1.00 56.59 116 ASN A O 1
ATOM 945 N N . LYS A 1 117 ? -12.906 -7.197 6.079 1.00 55.47 117 LYS A N 1
ATOM 946 C CA . LYS A 1 117 ? -13.097 -8.416 5.282 1.00 55.47 117 LYS A CA 1
ATOM 947 C C . LYS A 1 117 ? -13.956 -9.439 6.031 1.00 55.47 117 LYS A C 1
ATOM 949 O O . LYS A 1 117 ? -14.775 -10.100 5.399 1.00 55.47 117 LYS A O 1
ATOM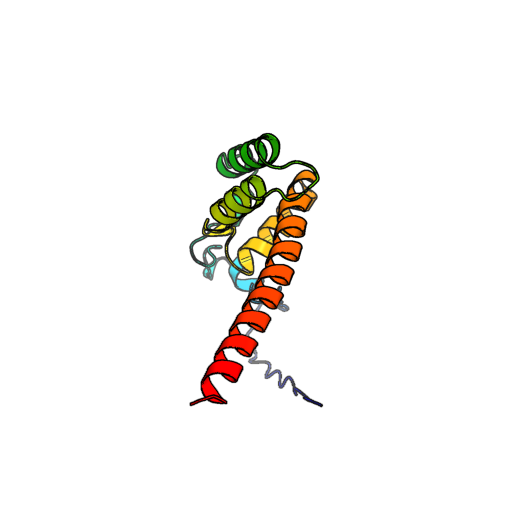 954 N N . SER A 1 118 ? -13.797 -9.540 7.352 1.00 53.53 118 SER A N 1
ATOM 955 C CA . SER A 1 118 ? -14.620 -10.392 8.221 1.00 53.53 118 SER A CA 1
ATOM 956 C C . SER A 1 118 ? -16.078 -9.930 8.245 1.00 53.53 118 SER A C 1
ATOM 958 O O . SER A 1 118 ? -16.987 -10.742 8.072 1.00 53.53 118 SER A O 1
ATOM 960 N N . ASP A 1 119 ? -16.315 -8.624 8.367 1.00 54.56 119 ASP A N 1
ATOM 961 C CA . ASP A 1 119 ? -17.675 -8.087 8.440 1.00 54.56 119 ASP A CA 1
ATOM 962 C C . ASP A 1 119 ? -18.382 -8.065 7.083 1.00 54.56 119 ASP A C 1
ATOM 964 O O . ASP A 1 119 ? -19.572 -8.368 7.015 1.00 54.56 119 ASP A O 1
ATOM 968 N N . ASN A 1 120 ? -17.655 -7.859 5.980 1.00 51.84 120 ASN A N 1
ATOM 969 C CA . ASN A 1 120 ? -18.205 -8.085 4.642 1.00 51.84 120 ASN A CA 1
ATOM 970 C C . ASN A 1 120 ? -18.562 -9.562 4.426 1.00 51.84 120 ASN A C 1
ATOM 972 O O . ASN A 1 120 ? -19.638 -9.851 3.919 1.00 51.84 120 ASN A O 1
ATOM 976 N N . LEU A 1 121 ? -17.725 -10.515 4.851 1.00 49.19 121 LEU A N 1
ATOM 977 C CA . LEU A 1 121 ? -18.054 -11.947 4.778 1.00 49.19 121 LEU A CA 1
ATOM 978 C C . LEU A 1 121 ? -19.328 -12.291 5.564 1.00 49.19 121 LEU A C 1
ATOM 980 O O . LEU A 1 121 ? -20.158 -13.058 5.076 1.00 49.19 121 LEU A O 1
ATOM 984 N N . LYS A 1 122 ? -19.523 -11.686 6.742 1.00 46.44 122 LYS A N 1
ATOM 985 C CA . LYS A 1 122 ? -20.774 -11.813 7.500 1.00 46.44 122 LYS A CA 1
ATOM 986 C C . LYS A 1 122 ? -21.950 -11.182 6.752 1.00 46.44 122 LYS A C 1
ATOM 988 O O . LYS A 1 122 ? -22.977 -11.834 6.615 1.00 46.44 122 LYS A O 1
ATOM 993 N N . ALA A 1 123 ? -21.803 -9.967 6.223 1.00 49.50 123 ALA A N 1
ATOM 994 C CA . ALA A 1 123 ? -22.853 -9.284 5.463 1.00 49.50 123 ALA A CA 1
ATOM 995 C C . ALA A 1 123 ? -23.280 -10.076 4.213 1.00 49.50 123 ALA A C 1
ATOM 997 O O . ALA A 1 123 ? -24.473 -10.242 3.972 1.00 49.50 123 ALA A O 1
ATOM 998 N N . TYR A 1 124 ? -22.325 -10.646 3.471 1.00 47.94 124 TYR A N 1
ATOM 999 C CA . TYR A 1 124 ? -22.602 -11.539 2.343 1.00 47.94 124 TYR A CA 1
ATOM 1000 C C . TYR A 1 124 ? -23.299 -12.831 2.783 1.00 47.94 124 TYR A C 1
ATOM 1002 O O . TYR A 1 124 ? -24.205 -13.286 2.090 1.00 47.94 124 TYR A O 1
ATOM 1010 N N . SER A 1 125 ? -22.935 -13.390 3.942 1.00 48.94 125 SER A N 1
ATOM 1011 C CA . SER A 1 125 ? -23.630 -14.543 4.529 1.00 48.94 125 SER A CA 1
ATOM 1012 C C . SER A 1 125 ? -25.092 -14.213 4.859 1.00 48.94 125 SER A C 1
ATOM 1014 O O . SER A 1 125 ? -25.992 -14.946 4.459 1.00 48.94 125 SER A O 1
ATOM 1016 N N . TYR A 1 126 ? -25.362 -13.065 5.490 1.00 51.75 126 TYR A N 1
ATOM 1017 C CA . TYR A 1 126 ? -26.731 -12.627 5.787 1.00 51.75 126 TYR A CA 1
ATOM 1018 C C . TYR A 1 126 ? -27.546 -12.323 4.521 1.00 51.75 126 TYR A C 1
ATOM 1020 O O . TYR A 1 126 ? -28.721 -12.677 4.459 1.00 51.75 126 TYR A O 1
ATOM 1028 N N . CYS A 1 127 ? -26.929 -11.745 3.486 1.00 46.28 127 CYS A N 1
ATOM 1029 C CA . CYS A 1 127 ? -27.578 -11.506 2.193 1.00 46.28 127 CYS A CA 1
ATOM 1030 C C . CYS A 1 127 ? -27.907 -12.812 1.446 1.00 46.28 127 CYS A C 1
ATOM 1032 O O . CYS A 1 127 ? -28.978 -12.931 0.849 1.00 46.28 127 CYS A O 1
ATOM 1034 N N . LEU A 1 128 ? -27.022 -13.814 1.501 1.00 53.06 128 LEU A N 1
ATOM 1035 C CA . LEU A 1 128 ? -27.262 -15.153 0.944 1.00 53.06 128 LEU A CA 1
ATOM 1036 C C . LEU A 1 128 ? -28.383 -15.890 1.686 1.00 53.06 128 LEU A C 1
ATOM 1038 O O . LEU A 1 128 ? -29.229 -16.517 1.056 1.00 53.06 128 LEU A O 1
ATOM 1042 N N . ILE A 1 129 ? -28.434 -15.773 3.014 1.00 59.94 129 ILE A N 1
ATOM 1043 C CA . ILE A 1 129 ? -29.505 -16.367 3.824 1.00 59.94 129 ILE A CA 1
ATOM 1044 C C . ILE A 1 129 ? -30.852 -15.691 3.524 1.00 59.94 129 ILE A C 1
ATOM 1046 O O . ILE A 1 129 ? -31.846 -16.389 3.337 1.00 59.94 129 ILE A O 1
ATOM 1050 N N . LEU A 1 130 ? -30.897 -14.357 3.408 1.00 55.72 130 LEU A N 1
ATOM 1051 C CA . LEU A 1 130 ? -32.125 -13.638 3.043 1.00 55.72 130 LEU A CA 1
ATOM 1052 C C . LEU A 1 130 ? -32.608 -13.979 1.627 1.00 55.72 130 LEU A C 1
ATOM 1054 O O . LEU A 1 130 ? -33.801 -14.183 1.424 1.00 55.72 130 LEU A O 1
ATOM 1058 N N . SER A 1 131 ? -31.705 -14.081 0.650 1.00 57.78 131 SER A N 1
ATOM 1059 C CA . SER A 1 131 ? -32.079 -14.433 -0.729 1.00 57.78 131 SER A CA 1
ATOM 1060 C C . SER A 1 131 ? -32.550 -15.887 -0.866 1.00 57.78 131 SER A C 1
ATOM 1062 O O . SER A 1 131 ? -33.488 -16.149 -1.617 1.00 57.78 131 SER A O 1
ATOM 1064 N N . LEU A 1 132 ? -31.987 -16.822 -0.093 1.00 55.34 132 LEU A N 1
ATOM 1065 C CA . LEU A 1 132 ? -32.488 -18.199 -0.009 1.00 55.34 132 LEU A CA 1
ATOM 1066 C C . LEU A 1 132 ? -33.843 -18.293 0.711 1.00 55.34 132 LEU A C 1
ATOM 1068 O O . LEU A 1 132 ? -34.692 -19.074 0.290 1.00 55.34 132 LEU A O 1
ATOM 1072 N N . ALA A 1 133 ? -34.080 -17.481 1.746 1.00 53.00 133 ALA A N 1
ATOM 1073 C CA . ALA A 1 133 ? -35.363 -17.439 2.451 1.00 53.00 133 ALA A CA 1
ATOM 1074 C C . ALA A 1 133 ? -36.501 -16.891 1.572 1.00 53.00 133 ALA A C 1
ATOM 1076 O O . ALA A 1 133 ? -37.618 -17.398 1.634 1.00 53.00 133 ALA A O 1
ATOM 1077 N N . ILE A 1 134 ? -36.214 -15.905 0.714 1.00 57.81 134 ILE A N 1
ATOM 1078 C CA . ILE A 1 134 ? -37.193 -15.346 -0.233 1.00 57.81 134 ILE A CA 1
ATOM 1079 C C . ILE A 1 134 ? -37.555 -16.369 -1.324 1.00 57.81 134 ILE A C 1
ATOM 1081 O O . ILE A 1 134 ? -38.716 -16.456 -1.709 1.00 57.81 134 ILE A O 1
ATOM 1085 N N . MET A 1 135 ? -36.602 -17.195 -1.775 1.00 53.94 135 MET A N 1
ATOM 1086 C CA . MET A 1 135 ? -36.872 -18.257 -2.758 1.00 53.94 135 MET A CA 1
ATOM 1087 C C . MET A 1 135 ? -37.640 -19.464 -2.194 1.00 53.94 135 MET A C 1
ATOM 1089 O O . MET A 1 135 ? -38.215 -20.211 -2.973 1.00 53.94 135 MET A O 1
ATOM 1093 N N . TYR A 1 136 ? -37.655 -19.677 -0.874 1.00 47.44 136 TYR A N 1
ATOM 1094 C CA . TYR A 1 136 ? -38.375 -20.796 -0.240 1.00 47.44 136 TYR A CA 1
ATOM 1095 C C . TYR A 1 136 ? -39.822 -20.454 0.163 1.00 47.44 136 TYR A C 1
ATOM 1097 O O . TYR A 1 136 ? -40.562 -21.339 0.586 1.00 47.44 136 TYR A O 1
ATOM 1105 N N . PHE A 1 137 ? -40.210 -19.178 0.067 1.00 50.91 137 PHE A N 1
ATOM 1106 C CA . PHE A 1 137 ? -41.528 -18.658 0.462 1.00 50.91 137 PHE A CA 1
ATOM 1107 C C . PHE A 1 137 ? -42.345 -18.074 -0.710 1.00 50.91 137 PHE A C 1
ATOM 1109 O O . PHE A 1 137 ? -43.357 -17.414 -0.476 1.00 50.91 137 PHE A O 1
ATOM 1116 N N . SER A 1 138 ? -41.929 -18.313 -1.959 1.00 46.56 138 SER A N 1
ATOM 1117 C CA . SER A 1 138 ? -42.723 -18.091 -3.185 1.00 46.56 138 SER A CA 1
ATOM 1118 C C . SER A 1 138 ? -42.981 -19.416 -3.885 1.00 46.56 138 SER A C 1
ATOM 1120 O O . SER A 1 138 ? -44.079 -19.555 -4.464 1.00 46.56 138 SER A O 1
#

Solvent-accessible surface area (backbone atoms only — not comparable to full-atom values): 8260 Å² total; per-residue (Å²): 136,88,85,79,81,81,82,79,77,82,68,95,77,69,95,62,96,74,76,50,62,58,83,86,42,47,44,45,46,61,68,36,74,93,47,70,32,47,51,85,84,16,50,51,65,63,61,69,35,96,81,35,63,66,61,56,51,50,52,51,53,44,66,75,52,40,66,101,53,76,43,72,66,22,49,51,51,52,50,58,56,31,71,37,58,55,39,32,70,63,54,10,55,52,44,51,59,57,45,32,77,78,38,64,78,52,50,55,61,58,52,46,48,54,54,51,54,53,52,48,52,49,52,51,49,54,52,52,51,52,55,52,53,57,68,76,74,112

Organism: Mytilus edulis (NCBI:txid6550)

pLDDT: mean 71.64, std 14.01, range [40.34, 88.31]

Mean predicted aligned error: 13.29 Å

Secondary structure (DSSP, 8-state):
-----------TT-SSS---EETTEEHHHHH-GGGTTEETTEEHHHHHSTT-HHHHHHHHHHHHH--SS--HHHHHHHHHHHTSTTTSHHHHHHHHHHHHTT-GGGHHHHHHHHHHHHHHHHHHHHHHHHHHHHHT--

Sequence (138 aa):
MCYGFITYYPAQNIALPYCTTWKTVEKCKRYMPQFGGIIDGCKWKDFLSGGNEYIGFMMIELAMHCDTTCSSNCTEKVRNLREHECLRGDLGDFMIFKLQRKYPSISLIKDCFRENKSDNLKAYSYCLILSLAIMYFS

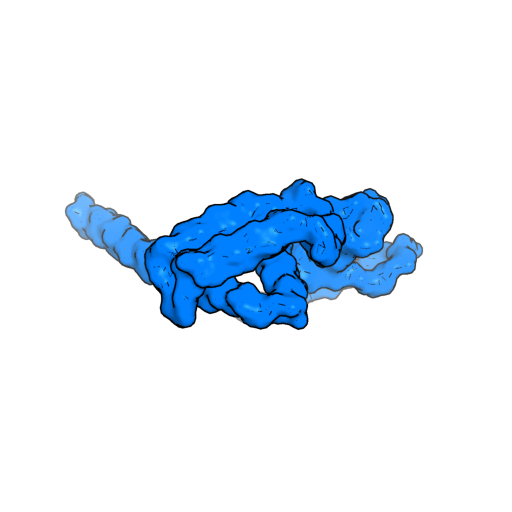Radius of gyration: 20.12 Å; Cα contacts (8 Å, |Δi|>4): 94; chains: 1; bounding box: 61×47×40 Å

Foldseek 3Di:
DDDDDPPDDPPPDDPDDDQDDDVPRTPCCQPPVVNVNADQNDVLVVVPPPPPVLVVVLVVCCVVQPDPDLDPRNLVSLVVNCVDSCLDDSSNVVSLVVVCVVPVSSVSSVVNVVVVVVVVVVVVVVVVVVVVVVVVVD